Protein AF-A0A2G9TJ07-F1 (afdb_monomer_lite)

InterPro domains:
  IPR012337 Ribonuclease H-like superfamily [SSF53098] (52-118)
  IPR036397 Ribonuclease H superfamily [G3DSA:3.30.420.10] (51-137)
  IPR047021 RNA exonuclease REXO1/REXO3/REXO4-like [PTHR12801] (33-117)

Radius of gyration: 19.01 Å; chains: 1; bounding box: 45×47×49 Å

Secondary structure (DSSP, 8-state):
-----B-TTT--BTTS--S---SS-------GGGGGG--PPPPP-STT-TTTT--EEEEEEEEEETTEEEEEEEEEEETT--EEEEEEPPPSSPEEE--HHHH---HHHHHT----HHHHHHHHHTT---SS-------------

Organism: Teladorsagia circumcincta (NCBI:txid45464)

pLDDT: mean 79.24, std 18.55, range [25.12, 96.31]

Foldseek 3Di:
DPPFDADLVPRHTPVDPDPDDAPDDADQDDDPVVCVPDDDQDAAPDPPRPLVPWDKAKAFAWFTFPRHTDTQWMWIATPVRDTPDIAGAAGPGDTRGSPCVPRVDDPCSNVPHPHHPVNVVVVVSVNDDDPDDRPHPPPPPPDDD

Sequence (145 aa):
MRGESYFSCCGADRNTPGCCVAEAHVSDTLNAEALREFTPTPPSRGEDDPRNEKVYAMDCEMVYGVWGPELARVSVVDMDNKLVLDLIVKPHNRVIDYNTRFSGLTANQVEASTIDLFEVCFASFLFLVIPDQFKVSRHKTVSSN

Structure (mmCIF, N/CA/C/O backbone):
data_AF-A0A2G9TJ07-F1
#
_entry.id   AF-A0A2G9TJ07-F1
#
loop_
_atom_site.group_PDB
_atom_site.id
_atom_site.type_symbol
_atom_site.label_atom_id
_atom_site.label_alt_id
_atom_site.label_comp_id
_atom_site.label_asym_id
_atom_site.label_entity_id
_atom_site.label_seq_id
_atom_site.pdbx_PDB_ins_code
_atom_site.Cartn_x
_atom_site.Cartn_y
_atom_site.Cartn_z
_atom_site.occupancy
_atom_site.B_iso_or_equiv
_atom_site.auth_seq_id
_atom_site.auth_comp_id
_atom_site.auth_asym_id
_atom_site.auth_atom_id
_atom_site.pdbx_PDB_model_num
ATOM 1 N N . MET A 1 1 ? 29.207 -33.706 -10.022 1.00 39.59 1 MET A N 1
ATOM 2 C CA . MET A 1 1 ? 27.782 -33.386 -10.241 1.00 39.59 1 MET A CA 1
ATOM 3 C C . MET A 1 1 ? 27.656 -31.872 -10.218 1.00 39.59 1 MET A C 1
ATOM 5 O O . MET A 1 1 ? 27.969 -31.289 -9.190 1.00 39.59 1 MET A O 1
ATOM 9 N N . ARG A 1 2 ? 27.344 -31.224 -11.348 1.00 50.34 2 ARG A N 1
ATOM 10 C CA . ARG A 1 2 ? 27.020 -29.788 -11.340 1.00 50.34 2 ARG A CA 1
ATOM 11 C C . ARG A 1 2 ? 25.607 -29.684 -10.773 1.00 50.34 2 ARG A C 1
ATOM 13 O O . ARG A 1 2 ? 24.705 -30.287 -11.339 1.00 50.34 2 ARG A O 1
ATOM 20 N N . GLY A 1 3 ? 25.461 -29.046 -9.615 1.00 57.00 3 GLY A N 1
ATOM 21 C CA . GLY A 1 3 ? 24.154 -28.786 -9.025 1.00 57.00 3 GLY A CA 1
ATOM 22 C C . GLY A 1 3 ? 23.422 -27.803 -9.920 1.00 57.00 3 GLY A C 1
ATOM 23 O O . GLY A 1 3 ? 23.834 -26.649 -10.025 1.00 57.00 3 GLY A O 1
ATOM 24 N N . GLU A 1 4 ? 22.399 -28.278 -10.618 1.00 63.22 4 GLU A N 1
ATOM 25 C CA . GLU A 1 4 ? 21.501 -27.391 -11.340 1.00 63.22 4 GLU A CA 1
ATOM 26 C C . GLU A 1 4 ? 20.784 -26.523 -10.313 1.00 63.22 4 GLU A C 1
ATOM 28 O O . GLU A 1 4 ? 20.268 -27.009 -9.306 1.00 63.22 4 GLU A O 1
ATOM 33 N N . SER A 1 5 ? 20.852 -25.215 -10.523 1.00 79.69 5 SER A N 1
ATOM 34 C CA . SER A 1 5 ? 20.319 -24.236 -9.591 1.00 79.69 5 SER A CA 1
ATOM 35 C C . SER A 1 5 ? 19.245 -23.455 -10.329 1.00 79.69 5 SER A C 1
ATOM 37 O O . SER A 1 5 ? 19.523 -22.815 -11.340 1.00 79.69 5 SER A O 1
ATOM 39 N N . TYR A 1 6 ? 18.012 -23.567 -9.850 1.00 87.19 6 TYR A N 1
ATOM 40 C CA . TYR A 1 6 ? 16.813 -23.033 -10.490 1.00 87.19 6 TYR A CA 1
ATOM 41 C C . TYR A 1 6 ? 16.314 -21.786 -9.745 1.00 87.19 6 TYR A C 1
ATOM 43 O O . TYR A 1 6 ? 16.533 -21.643 -8.541 1.00 87.19 6 TYR A O 1
ATOM 51 N N . PHE A 1 7 ? 15.646 -20.869 -10.444 1.00 81.50 7 PHE A N 1
ATOM 52 C CA . PHE A 1 7 ? 14.954 -19.734 -9.834 1.00 81.50 7 PHE A CA 1
ATOM 53 C C . PHE A 1 7 ? 13.656 -20.200 -9.162 1.00 81.50 7 PHE A C 1
ATOM 55 O O . PHE A 1 7 ? 12.793 -20.777 -9.819 1.00 81.50 7 PHE A O 1
ATOM 62 N N . SER A 1 8 ? 13.453 -19.879 -7.882 1.00 81.50 8 SER A N 1
ATOM 63 C CA . SER A 1 8 ? 12.248 -20.278 -7.131 1.00 81.50 8 SER A CA 1
ATOM 64 C C . SER A 1 8 ? 10.945 -19.652 -7.647 1.00 81.50 8 SER A C 1
ATOM 66 O O . SER A 1 8 ? 9.868 -20.185 -7.408 1.00 81.50 8 SER A O 1
ATOM 68 N N . CYS A 1 9 ? 11.020 -18.533 -8.371 1.00 80.38 9 CYS A N 1
ATOM 69 C CA . CYS A 1 9 ? 9.845 -17.811 -8.861 1.00 80.38 9 CYS A CA 1
ATOM 70 C C . CYS A 1 9 ? 9.232 -18.396 -10.144 1.00 80.38 9 CYS A C 1
ATOM 72 O O . CYS A 1 9 ? 8.026 -18.279 -10.348 1.00 80.38 9 CYS A O 1
ATOM 74 N N . CYS A 1 10 ? 10.048 -18.981 -11.020 1.00 82.75 10 CYS A N 1
ATOM 75 C CA . CYS A 1 10 ? 9.623 -19.452 -12.344 1.00 82.75 10 CYS A CA 1
ATOM 76 C C . CYS A 1 10 ? 10.156 -20.835 -12.716 1.00 82.75 10 CYS A C 1
ATOM 78 O O . CYS A 1 10 ? 9.820 -21.340 -13.783 1.00 82.75 10 CYS A O 1
ATOM 80 N N . GLY A 1 11 ? 11.007 -21.433 -11.881 1.00 83.75 11 GLY A N 1
ATOM 81 C CA . GLY A 1 11 ? 11.640 -22.719 -12.156 1.00 83.75 11 GLY A CA 1
ATOM 82 C C . GLY A 1 11 ? 12.635 -22.696 -13.316 1.00 83.75 11 GLY A C 1
ATOM 83 O O . GLY A 1 11 ? 13.101 -23.755 -13.718 1.00 83.75 11 GLY A O 1
ATOM 84 N N . ALA A 1 12 ? 12.969 -21.527 -13.871 1.00 85.75 12 ALA A N 1
ATOM 85 C CA . ALA A 1 12 ? 13.972 -21.423 -14.924 1.00 85.75 12 ALA A CA 1
ATOM 86 C C . ALA A 1 12 ? 15.384 -21.636 -14.359 1.00 85.75 12 ALA A C 1
ATOM 88 O O . ALA A 1 12 ? 15.653 -21.341 -13.194 1.00 85.75 12 ALA A O 1
ATOM 89 N N . ASP A 1 13 ? 16.298 -22.128 -15.190 1.00 89.12 13 ASP A N 1
ATOM 90 C CA . ASP A 1 13 ? 17.706 -22.285 -14.825 1.00 89.12 13 ASP A CA 1
ATOM 91 C C . ASP A 1 13 ? 18.366 -20.922 -14.523 1.00 89.12 13 ASP A C 1
ATOM 93 O O . ASP A 1 13 ? 18.083 -19.922 -15.196 1.00 89.12 13 ASP A O 1
ATOM 97 N N . ARG A 1 14 ? 19.264 -20.870 -13.528 1.00 84.94 14 ARG A N 1
ATOM 98 C CA . ARG A 1 14 ? 19.946 -19.634 -13.088 1.00 84.94 14 ARG A CA 1
ATOM 99 C C . ARG A 1 14 ? 20.897 -19.015 -14.113 1.00 84.94 14 ARG A C 1
ATOM 101 O O . ARG A 1 14 ? 21.331 -17.887 -13.899 1.00 84.94 14 ARG A O 1
ATOM 108 N N . ASN A 1 15 ? 21.210 -19.699 -15.213 1.00 85.69 15 ASN A N 1
ATOM 109 C CA . ASN A 1 15 ? 21.966 -19.114 -16.323 1.00 85.69 15 ASN A CA 1
ATOM 110 C C . ASN A 1 15 ? 21.076 -18.315 -17.292 1.00 85.69 15 ASN A C 1
ATOM 112 O O . ASN A 1 15 ? 21.587 -17.705 -18.231 1.00 85.69 15 ASN A O 1
ATOM 116 N N . THR A 1 16 ? 19.754 -18.316 -17.097 1.00 84.69 16 THR A N 1
ATOM 117 C CA . THR A 1 16 ? 18.834 -17.467 -17.863 1.00 84.69 16 THR A CA 1
ATOM 118 C C . THR A 1 16 ? 18.732 -16.063 -17.246 1.00 84.69 16 THR A C 1
ATOM 120 O O . THR A 1 16 ? 18.965 -15.906 -16.048 1.00 84.69 16 THR A O 1
ATOM 123 N N . PRO A 1 17 ? 18.329 -15.032 -18.013 1.00 81.25 17 PRO A N 1
ATOM 124 C CA . PRO A 1 17 ? 18.103 -13.677 -17.488 1.00 81.25 17 PRO A CA 1
ATOM 125 C C . PRO A 1 17 ? 17.018 -13.550 -16.395 1.00 81.25 17 PRO A C 1
ATOM 127 O O . PRO A 1 17 ? 16.836 -12.462 -15.856 1.00 81.25 17 PRO A O 1
ATOM 130 N N . GLY A 1 18 ? 16.296 -14.629 -16.064 1.00 83.31 18 GLY A N 1
ATOM 131 C CA . GLY A 1 18 ? 15.135 -14.622 -15.172 1.00 83.31 18 GLY A CA 1
ATOM 132 C C . GLY A 1 18 ? 13.812 -14.377 -15.911 1.00 83.31 18 GLY A C 1
ATOM 133 O O . GLY A 1 18 ? 13.786 -13.970 -17.070 1.00 83.31 18 GLY A O 1
ATOM 134 N N . CYS A 1 19 ? 12.681 -14.653 -15.252 1.00 83.12 19 CYS A N 1
ATOM 135 C CA . CYS A 1 19 ? 11.339 -14.492 -15.837 1.00 83.12 19 CYS A CA 1
ATOM 136 C C . CYS A 1 19 ? 10.789 -13.058 -15.787 1.00 83.12 19 CYS A C 1
ATOM 138 O O . CYS A 1 19 ? 9.702 -12.799 -16.301 1.00 83.12 19 CYS A O 1
ATOM 140 N N . CYS A 1 20 ? 11.480 -12.148 -15.101 1.00 81.44 20 CYS A N 1
ATOM 141 C CA . CYS A 1 20 ? 11.087 -10.754 -14.955 1.00 81.44 20 CYS A CA 1
ATOM 142 C C . CYS A 1 20 ? 12.338 -9.888 -15.068 1.00 81.44 20 CYS A C 1
ATOM 144 O O . CYS A 1 20 ? 13.356 -10.190 -14.449 1.00 81.44 20 CYS A O 1
ATOM 146 N N . VAL A 1 21 ? 12.237 -8.811 -15.838 1.00 81.12 21 VAL A N 1
ATOM 147 C CA . VAL A 1 21 ? 13.269 -7.784 -15.970 1.00 81.12 21 VAL A CA 1
ATOM 148 C C . VAL A 1 21 ? 12.646 -6.443 -15.608 1.00 81.12 21 VAL A C 1
ATOM 150 O O . VAL A 1 21 ? 11.479 -6.204 -15.915 1.00 81.12 21 VAL A O 1
ATOM 153 N N . ALA A 1 22 ? 13.411 -5.596 -14.934 1.00 82.81 22 ALA A N 1
ATOM 154 C CA . ALA A 1 22 ? 12.999 -4.258 -14.535 1.00 82.81 22 ALA A CA 1
ATOM 155 C C . ALA A 1 22 ? 14.091 -3.259 -14.925 1.00 82.81 22 ALA A C 1
ATOM 157 O O . ALA A 1 22 ? 15.262 -3.624 -15.039 1.00 82.81 22 ALA A O 1
ATOM 158 N N . GLU A 1 23 ? 13.709 -2.000 -15.128 1.00 85.69 23 GLU A N 1
ATOM 159 C CA . GLU A 1 23 ? 14.648 -0.933 -15.497 1.00 85.69 23 GLU A CA 1
ATOM 160 C C . GLU A 1 23 ? 15.592 -0.555 -14.347 1.00 85.69 23 GLU A C 1
ATOM 162 O O . GLU A 1 23 ? 16.698 -0.069 -14.580 1.00 85.69 23 GLU A O 1
ATOM 167 N N . ALA A 1 24 ? 15.169 -0.797 -13.104 1.00 86.88 24 ALA A N 1
ATOM 168 C CA . ALA A 1 24 ? 15.927 -0.500 -11.901 1.00 86.88 24 ALA A CA 1
ATOM 169 C C . ALA A 1 24 ? 15.927 -1.690 -10.936 1.00 86.88 24 ALA A C 1
ATOM 171 O O . ALA A 1 24 ? 14.972 -2.463 -10.862 1.00 86.88 24 ALA A O 1
ATOM 172 N N . HIS A 1 25 ? 17.007 -1.812 -10.166 1.00 86.31 25 HIS A N 1
ATOM 173 C CA . HIS A 1 25 ? 17.063 -2.729 -9.035 1.00 86.31 25 HIS A CA 1
ATOM 174 C C . HIS A 1 25 ? 16.367 -2.095 -7.827 1.00 86.31 25 HIS A C 1
ATOM 176 O O . HIS A 1 25 ? 16.671 -0.959 -7.461 1.00 86.31 25 HIS A O 1
ATOM 182 N N . VAL A 1 26 ? 15.477 -2.847 -7.187 1.00 89.31 26 VAL A N 1
ATOM 183 C CA . VAL A 1 26 ? 14.803 -2.453 -5.944 1.00 89.31 26 VAL A CA 1
ATOM 184 C C . VAL A 1 26 ? 15.386 -3.226 -4.763 1.00 89.31 26 VAL A C 1
ATOM 186 O O . VAL A 1 26 ? 15.922 -4.320 -4.933 1.00 89.31 26 VAL A O 1
ATOM 189 N N . SER A 1 27 ? 15.305 -2.665 -3.558 1.00 85.88 27 SER A N 1
ATOM 190 C CA . SER A 1 27 ? 15.755 -3.329 -2.330 1.00 85.88 27 SER A CA 1
ATOM 191 C C . SER A 1 27 ? 14.656 -3.306 -1.278 1.00 85.88 27 SER A C 1
ATOM 193 O O . SER A 1 27 ? 13.935 -2.319 -1.162 1.00 85.88 27 SER A O 1
ATOM 195 N N . ASP A 1 28 ? 14.591 -4.358 -0.461 1.00 85.25 28 ASP A N 1
ATOM 196 C CA . ASP A 1 28 ? 13.762 -4.417 0.751 1.00 85.25 28 ASP A CA 1
ATOM 197 C C . ASP A 1 28 ? 14.433 -3.725 1.959 1.00 85.25 28 ASP A C 1
ATOM 199 O O . ASP A 1 28 ? 13.943 -3.808 3.087 1.00 85.25 28 ASP A O 1
ATOM 203 N N . THR A 1 29 ? 15.568 -3.049 1.750 1.00 85.56 29 THR A N 1
ATOM 204 C CA . THR A 1 29 ? 16.219 -2.243 2.788 1.00 85.56 29 THR A CA 1
ATOM 205 C C . THR A 1 29 ? 15.291 -1.113 3.219 1.00 85.56 29 THR A C 1
ATOM 207 O O . THR A 1 29 ? 14.951 -0.245 2.419 1.00 85.56 29 THR A O 1
ATOM 210 N N . LEU A 1 30 ? 14.906 -1.110 4.494 1.00 80.00 30 LEU A N 1
ATOM 211 C CA . LEU A 1 30 ? 14.141 -0.017 5.083 1.00 80.00 30 LEU A CA 1
ATOM 212 C C . LEU A 1 30 ? 15.068 1.145 5.446 1.00 80.00 30 LEU A C 1
ATOM 214 O O . LEU A 1 30 ? 16.172 0.938 5.955 1.00 80.00 30 LEU A O 1
ATOM 218 N N . ASN A 1 31 ? 14.583 2.364 5.227 1.00 76.94 31 ASN A N 1
ATOM 219 C CA . ASN A 1 31 ? 15.234 3.581 5.690 1.00 76.94 31 ASN A CA 1
ATOM 220 C C . ASN A 1 31 ? 15.132 3.662 7.225 1.00 76.94 31 ASN A C 1
ATOM 222 O O . ASN A 1 31 ? 14.056 3.906 7.770 1.00 76.94 31 ASN A O 1
ATOM 226 N N . ALA A 1 32 ? 16.241 3.434 7.932 1.00 78.75 32 ALA A N 1
ATOM 227 C CA . ALA A 1 32 ? 16.260 3.421 9.394 1.00 78.75 32 ALA A CA 1
ATOM 228 C C . ALA A 1 32 ? 15.920 4.796 9.991 1.00 78.75 32 ALA A C 1
ATOM 230 O O . ALA A 1 32 ? 15.333 4.876 11.070 1.00 78.75 32 ALA A O 1
ATOM 231 N N . GLU A 1 33 ? 16.242 5.883 9.289 1.00 81.00 33 GLU A N 1
ATOM 232 C CA . GLU A 1 33 ? 15.887 7.241 9.684 1.00 81.00 33 GLU A CA 1
ATOM 233 C C . GLU A 1 33 ? 14.370 7.460 9.699 1.00 81.00 33 GLU A C 1
ATOM 235 O O . GLU A 1 33 ? 13.894 8.213 10.547 1.00 81.00 33 GLU A O 1
ATOM 240 N N . ALA A 1 34 ? 13.603 6.751 8.863 1.00 72.81 34 ALA A N 1
ATOM 241 C CA . ALA A 1 34 ? 12.140 6.839 8.859 1.00 72.81 34 ALA A CA 1
ATOM 242 C C . ALA A 1 34 ? 11.513 6.351 10.180 1.00 72.81 34 ALA A C 1
ATOM 244 O O . ALA A 1 34 ? 10.439 6.804 10.566 1.00 72.81 34 ALA A O 1
ATOM 245 N N . LEU A 1 35 ? 12.201 5.485 10.936 1.00 71.06 35 LEU A N 1
ATOM 246 C CA . LEU A 1 35 ? 11.736 5.036 12.256 1.00 71.06 35 LEU A CA 1
ATOM 247 C C . LEU A 1 35 ? 11.793 6.143 13.319 1.00 71.06 35 LEU A C 1
ATOM 249 O O . LEU A 1 35 ? 11.181 6.005 14.377 1.00 71.06 35 LEU A O 1
ATOM 253 N N . ARG A 1 36 ? 12.510 7.246 13.062 1.00 75.75 36 ARG A N 1
ATOM 254 C CA . ARG A 1 36 ? 12.565 8.394 13.981 1.00 75.75 36 ARG A CA 1
ATOM 255 C C . ARG A 1 36 ? 11.247 9.163 14.032 1.00 75.75 36 ARG A C 1
ATOM 257 O O . ARG A 1 36 ? 10.991 9.834 15.024 1.00 75.75 36 ARG A O 1
ATOM 264 N N . GLU A 1 37 ? 10.420 9.042 12.998 1.00 74.75 37 GLU A N 1
ATOM 265 C CA . GLU A 1 37 ? 9.111 9.701 12.885 1.00 74.75 37 GLU A CA 1
ATOM 266 C C . GLU A 1 37 ? 7.968 8.821 13.419 1.00 74.75 37 GLU A C 1
ATOM 268 O O . GLU A 1 37 ? 6.788 9.061 13.154 1.00 74.75 37 GLU A O 1
ATOM 273 N N . PHE A 1 38 ? 8.303 7.792 14.204 1.00 79.00 38 PHE A N 1
ATOM 274 C CA . PHE A 1 38 ? 7.313 6.930 14.832 1.00 79.00 38 PHE A CA 1
ATOM 275 C C . PHE A 1 38 ? 6.377 7.736 15.737 1.00 79.00 38 PHE A C 1
ATOM 277 O O . PHE A 1 38 ? 6.800 8.362 16.710 1.00 79.00 38 PHE A O 1
ATOM 284 N N . THR A 1 39 ? 5.082 7.663 15.441 1.00 78.31 39 THR A N 1
ATOM 285 C CA . THR A 1 39 ? 4.042 8.273 16.265 1.00 78.31 39 THR A CA 1
ATOM 286 C C . THR A 1 39 ? 3.301 7.169 17.023 1.00 78.31 39 THR A C 1
ATOM 288 O O . THR A 1 39 ? 2.683 6.311 16.389 1.00 78.31 39 THR A O 1
ATOM 291 N N . PRO A 1 40 ? 3.363 7.143 18.368 1.00 78.12 40 PRO A N 1
ATOM 292 C CA . PRO A 1 40 ? 2.676 6.127 19.150 1.00 78.12 40 PRO A CA 1
ATOM 293 C C . PRO A 1 40 ? 1.162 6.330 19.095 1.00 78.12 40 PRO A C 1
ATOM 295 O O . PRO A 1 40 ? 0.667 7.457 19.042 1.00 78.12 40 PRO A O 1
ATOM 298 N N . THR A 1 41 ? 0.415 5.231 19.188 1.00 78.75 41 THR A N 1
ATOM 299 C CA . THR A 1 41 ? -1.037 5.297 19.359 1.00 78.75 41 THR A CA 1
ATOM 300 C C . THR A 1 41 ? -1.381 6.024 20.663 1.00 78.75 41 THR A C 1
ATOM 302 O O . THR A 1 41 ? -0.763 5.729 21.693 1.00 78.75 41 THR A O 1
ATOM 305 N N . PRO A 1 42 ? -2.376 6.929 20.674 1.00 79.25 42 PRO A N 1
ATOM 306 C CA . PRO A 1 42 ? -2.823 7.562 21.907 1.00 79.25 42 PRO A CA 1
ATOM 307 C C . PRO A 1 42 ? -3.266 6.512 22.935 1.00 79.25 42 PRO A C 1
ATOM 309 O O . PRO A 1 42 ? -3.913 5.533 22.547 1.00 79.25 42 PRO A O 1
ATOM 312 N N . PRO A 1 43 ? -2.990 6.712 24.236 1.00 82.31 43 PRO A N 1
ATOM 313 C CA . PRO A 1 43 ? -3.473 5.804 25.266 1.00 82.31 43 PRO A CA 1
ATOM 314 C C . PRO A 1 43 ? -5.007 5.771 25.300 1.00 82.31 43 PRO A C 1
ATOM 316 O O . PRO A 1 43 ? -5.698 6.646 24.757 1.00 82.31 43 PRO A O 1
ATOM 319 N N . SER A 1 44 ? -5.541 4.749 25.966 1.00 83.62 44 SER A N 1
ATOM 320 C CA . SER A 1 44 ? -6.961 4.695 26.305 1.00 83.62 44 SER A CA 1
ATOM 321 C C . SER A 1 44 ? -7.353 5.899 27.174 1.00 83.62 44 SER A C 1
ATOM 323 O O . SER A 1 44 ? -6.570 6.361 28.006 1.00 83.62 44 SER A O 1
ATOM 325 N N . ARG A 1 45 ? -8.565 6.422 26.971 1.00 85.31 45 ARG A N 1
ATOM 326 C CA . ARG A 1 45 ? -9.141 7.547 27.728 1.00 85.31 45 ARG A CA 1
ATOM 327 C C . ARG A 1 45 ? -9.741 7.127 29.078 1.00 85.31 45 ARG A C 1
ATOM 329 O O . ARG A 1 45 ? -10.284 7.980 29.772 1.00 85.31 45 ARG A O 1
ATOM 336 N N . GLY A 1 46 ? -9.648 5.849 29.444 1.00 87.69 46 GLY A N 1
ATOM 337 C CA . GLY A 1 46 ? -10.250 5.266 30.646 1.00 87.69 46 GLY A CA 1
ATOM 338 C C . GLY A 1 46 ? -11.011 3.983 30.317 1.00 87.69 46 GLY A C 1
ATOM 339 O O . GLY A 1 46 ? -10.993 3.537 29.172 1.00 87.69 46 GLY A O 1
ATOM 340 N N . GLU A 1 47 ? -11.686 3.389 31.303 1.00 86.31 47 GLU A N 1
ATOM 341 C CA . GLU A 1 47 ? -12.482 2.162 31.104 1.00 86.31 47 GLU A CA 1
ATOM 342 C C . GLU A 1 47 ? -13.587 2.359 30.055 1.00 86.31 47 GLU A C 1
ATOM 344 O O . GLU A 1 47 ? -13.758 1.509 29.185 1.00 86.31 47 GLU A O 1
ATOM 349 N N . ASP A 1 48 ? -14.224 3.534 30.053 1.00 86.75 48 ASP A N 1
ATOM 350 C CA . ASP A 1 48 ? -15.307 3.905 29.132 1.00 86.75 48 ASP A CA 1
ATOM 351 C C . ASP A 1 48 ? -14.830 4.303 27.720 1.00 86.75 48 ASP A C 1
ATOM 353 O O . ASP A 1 48 ? -15.606 4.838 26.923 1.00 86.75 48 ASP A O 1
ATOM 357 N N . ASP A 1 49 ? -13.547 4.116 27.387 1.00 84.31 49 ASP A N 1
ATOM 358 C CA . ASP A 1 49 ? -13.072 4.394 26.034 1.00 84.31 49 ASP A CA 1
ATOM 359 C C . ASP A 1 49 ? -13.685 3.379 25.052 1.00 84.31 49 ASP A C 1
ATOM 361 O O . ASP A 1 49 ? -13.357 2.191 25.116 1.00 84.31 49 ASP A O 1
ATOM 365 N N . PRO A 1 50 ? -14.510 3.815 24.081 1.00 79.62 50 PRO A N 1
ATOM 366 C CA . PRO A 1 50 ? -15.171 2.912 23.139 1.00 79.62 50 PRO A CA 1
ATOM 367 C C . PRO A 1 50 ? -14.191 2.158 22.230 1.00 79.62 50 PRO A C 1
ATOM 369 O O . PRO A 1 50 ? -14.615 1.314 21.442 1.00 79.62 50 PRO A O 1
ATOM 372 N N . ARG A 1 51 ? -12.895 2.490 22.269 1.00 79.69 51 ARG A N 1
ATOM 373 C CA . ARG A 1 51 ? -11.831 1.780 21.553 1.00 79.69 51 ARG A CA 1
ATOM 374 C C . ARG A 1 51 ? -11.353 0.530 22.301 1.00 79.69 51 ARG A C 1
ATOM 376 O O . ARG A 1 51 ? -10.828 -0.359 21.645 1.00 79.69 51 ARG A O 1
ATOM 383 N N . ASN A 1 52 ? -11.565 0.426 23.618 1.00 82.00 52 ASN A N 1
ATOM 384 C CA . ASN A 1 52 ? -11.079 -0.697 24.439 1.00 82.00 52 ASN A CA 1
ATOM 385 C C . ASN A 1 52 ? -11.663 -2.056 24.018 1.00 82.00 52 ASN A C 1
ATOM 387 O O . ASN A 1 52 ? -11.017 -3.085 24.189 1.00 82.00 52 ASN A O 1
ATOM 391 N N . GLU A 1 53 ? -12.875 -2.060 23.465 1.00 81.44 53 GLU A N 1
ATOM 392 C CA . GLU A 1 53 ? -13.599 -3.275 23.070 1.00 81.44 53 GLU A CA 1
ATOM 393 C C . GLU A 1 53 ? -13.530 -3.545 21.559 1.00 81.44 53 GLU A C 1
ATOM 395 O O . GLU A 1 53 ? -14.212 -4.434 21.049 1.00 81.44 53 GLU A O 1
ATOM 400 N N . LYS A 1 54 ? -12.731 -2.770 20.813 1.00 81.62 54 LYS A N 1
ATOM 401 C CA . LYS A 1 54 ? -12.649 -2.873 19.354 1.00 81.62 54 LYS A CA 1
ATOM 402 C C . LYS A 1 54 ? -11.335 -3.493 18.914 1.00 81.62 54 LYS A C 1
ATOM 404 O O . LYS A 1 54 ? -10.263 -3.134 19.387 1.00 81.62 54 LYS A O 1
ATOM 409 N N . VAL A 1 55 ? -11.434 -4.392 17.943 1.00 82.69 55 VAL A N 1
ATOM 410 C CA . VAL A 1 55 ? -10.293 -5.037 17.294 1.00 82.69 55 VAL A CA 1
ATOM 411 C C . VAL A 1 55 ? -10.401 -4.797 15.796 1.00 82.69 55 VAL A C 1
ATOM 413 O O . VAL A 1 55 ? -11.492 -4.854 15.229 1.00 82.69 55 VAL A O 1
ATOM 416 N N . TYR A 1 56 ? -9.261 -4.520 15.172 1.00 84.94 56 TYR A N 1
ATOM 417 C CA . TYR A 1 56 ? -9.165 -4.260 13.744 1.00 84.94 56 TYR A CA 1
ATOM 418 C C . TYR A 1 56 ? -8.032 -5.076 13.138 1.00 84.94 56 TYR A C 1
ATOM 420 O O . TYR A 1 56 ? -7.001 -5.294 13.780 1.00 84.94 56 TYR A O 1
ATOM 428 N N . ALA A 1 57 ? -8.210 -5.487 11.887 1.00 85.31 57 ALA A N 1
ATOM 429 C CA . ALA A 1 57 ? -7.126 -5.990 11.058 1.00 85.31 57 ALA A CA 1
ATOM 430 C C . ALA A 1 57 ? -6.715 -4.898 10.070 1.00 85.31 57 ALA A C 1
ATOM 432 O O . ALA A 1 57 ? -7.570 -4.228 9.493 1.00 85.31 57 ALA A O 1
ATOM 433 N N . MET A 1 58 ? -5.408 -4.719 9.893 1.00 86.44 58 MET A N 1
ATOM 434 C CA . MET A 1 58 ? -4.828 -3.739 8.984 1.00 86.44 58 MET A CA 1
ATOM 435 C C . MET A 1 58 ? -3.922 -4.452 7.993 1.00 86.44 58 MET A C 1
ATOM 437 O O . MET A 1 58 ? -3.098 -5.278 8.389 1.00 86.44 58 MET A O 1
ATOM 441 N N . ASP A 1 59 ? -4.063 -4.088 6.729 1.00 88.44 59 ASP A N 1
ATOM 442 C CA . ASP A 1 59 ? -3.192 -4.535 5.658 1.00 88.44 59 ASP A CA 1
ATOM 443 C C . ASP A 1 59 ? -2.638 -3.339 4.889 1.00 88.44 59 ASP A C 1
ATOM 445 O O . ASP A 1 59 ? -3.285 -2.291 4.764 1.00 88.44 59 ASP A O 1
ATOM 449 N N . CYS A 1 60 ? -1.415 -3.491 4.401 1.00 90.75 60 CYS A N 1
ATOM 450 C CA . CYS A 1 60 ? -0.699 -2.443 3.698 1.00 90.75 60 CYS A CA 1
ATOM 451 C C . CYS A 1 60 ? -0.243 -2.951 2.343 1.00 90.75 60 CYS A C 1
ATOM 453 O O . CYS A 1 60 ? 0.228 -4.076 2.236 1.00 90.75 60 CYS A O 1
ATOM 455 N N . GLU A 1 61 ? -0.240 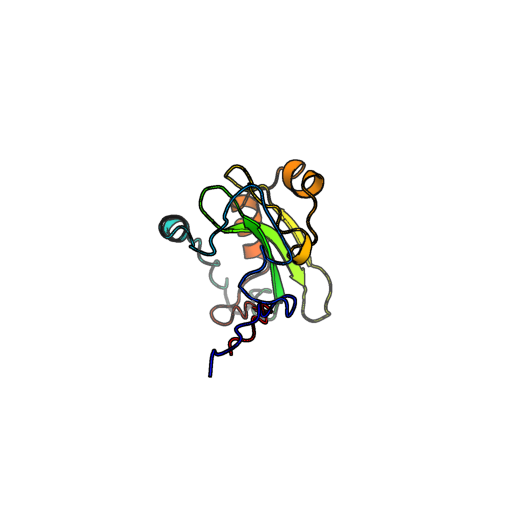-2.058 1.358 1.00 92.50 61 GLU A N 1
ATOM 456 C CA . GLU A 1 61 ? 0.451 -2.273 0.091 1.00 92.50 61 GLU A CA 1
ATOM 457 C C . GLU A 1 61 ? 1.584 -1.268 -0.060 1.00 92.50 61 GLU A C 1
ATOM 459 O O . GLU A 1 61 ? 1.445 -0.088 0.279 1.00 92.50 61 GLU A O 1
ATOM 464 N N . MET A 1 62 ? 2.719 -1.749 -0.560 1.00 91.75 62 MET A N 1
ATOM 465 C CA . MET A 1 62 ? 3.943 -0.968 -0.700 1.00 91.75 62 MET A CA 1
ATOM 466 C C . MET A 1 62 ? 4.373 -0.879 -2.158 1.00 91.75 62 MET A C 1
ATOM 468 O O . MET A 1 62 ? 4.223 -1.829 -2.932 1.00 91.75 62 MET A O 1
ATOM 472 N N . VAL A 1 63 ? 4.985 0.251 -2.486 1.00 94.06 63 VAL A N 1
ATOM 473 C CA . VAL A 1 63 ? 5.727 0.490 -3.728 1.00 94.06 63 VAL A CA 1
ATOM 474 C C . VAL A 1 63 ? 7.205 0.668 -3.400 1.00 94.06 63 VAL A C 1
ATOM 476 O O . VAL A 1 63 ? 7.560 0.912 -2.249 1.00 94.06 63 VAL A O 1
ATOM 479 N N . TYR A 1 64 ? 8.081 0.563 -4.391 1.00 93.69 64 TYR A N 1
ATOM 480 C CA . TYR A 1 64 ? 9.497 0.858 -4.215 1.00 93.69 64 TYR A CA 1
ATOM 481 C C . TYR A 1 64 ? 9.798 2.259 -4.732 1.00 93.69 64 TYR A C 1
ATOM 483 O O . TYR A 1 64 ? 9.602 2.559 -5.912 1.00 93.69 64 TYR A O 1
ATOM 491 N N . GLY A 1 65 ? 10.284 3.113 -3.838 1.00 91.69 65 GLY A N 1
ATOM 492 C CA . GLY A 1 65 ? 10.880 4.400 -4.155 1.00 91.69 65 GLY A CA 1
ATOM 493 C C . GLY A 1 65 ? 12.401 4.310 -4.261 1.00 91.69 65 GLY A C 1
ATOM 494 O O . GLY A 1 65 ? 13.017 3.257 -4.084 1.00 91.69 65 GLY A O 1
ATOM 495 N N . VAL A 1 66 ? 13.032 5.453 -4.519 1.00 91.06 66 VAL A N 1
ATOM 496 C CA . VAL A 1 66 ? 14.501 5.566 -4.614 1.00 91.06 66 VAL A CA 1
ATOM 497 C C . VAL A 1 66 ? 15.247 5.174 -3.326 1.00 91.06 66 VAL A C 1
ATOM 499 O O . VAL A 1 66 ? 16.431 4.859 -3.396 1.00 91.06 66 VAL A O 1
ATOM 502 N N . TRP A 1 67 ? 14.569 5.166 -2.172 1.00 87.62 67 TRP A N 1
ATOM 503 C CA . TRP A 1 67 ? 15.147 4.830 -0.862 1.00 87.62 67 TRP A CA 1
ATOM 504 C C . TRP A 1 67 ? 14.641 3.502 -0.278 1.00 87.62 67 TRP A C 1
ATOM 506 O O . TRP A 1 67 ? 14.883 3.229 0.896 1.00 87.62 67 TRP A O 1
ATOM 516 N N . GLY A 1 68 ? 13.961 2.673 -1.078 1.00 90.00 68 GLY A N 1
ATOM 517 C CA . GLY A 1 68 ? 13.404 1.391 -0.637 1.00 90.00 68 GLY A CA 1
ATOM 518 C C . GLY A 1 68 ? 11.870 1.371 -0.618 1.00 90.00 68 GLY A C 1
ATOM 519 O O . GLY A 1 68 ? 11.243 2.149 -1.340 1.00 90.00 68 GLY A O 1
ATOM 520 N N . PRO A 1 69 ? 11.252 0.459 0.154 1.00 90.94 69 PRO A N 1
ATOM 521 C CA . PRO A 1 69 ? 9.800 0.313 0.218 1.00 90.94 69 PRO A CA 1
ATOM 522 C C . PRO A 1 69 ? 9.120 1.524 0.876 1.00 90.94 69 PRO A C 1
ATOM 524 O O . PRO A 1 69 ? 9.536 1.968 1.944 1.00 90.94 69 PRO A O 1
ATOM 527 N N . GLU A 1 70 ? 8.029 2.003 0.282 1.00 91.00 70 GLU A N 1
ATOM 528 C CA . GLU A 1 70 ? 7.176 3.082 0.791 1.00 91.00 70 GLU A CA 1
ATOM 529 C C . GLU A 1 70 ? 5.704 2.640 0.796 1.00 91.00 70 GLU A C 1
ATOM 531 O O . GLU A 1 70 ? 5.262 1.906 -0.091 1.00 91.00 70 GLU A O 1
ATOM 536 N N . LEU A 1 71 ? 4.936 3.074 1.802 1.00 91.88 71 LEU A N 1
ATOM 537 C CA . LEU A 1 71 ? 3.501 2.787 1.899 1.00 91.88 71 LEU A CA 1
ATOM 538 C C . LEU A 1 71 ? 2.748 3.460 0.744 1.00 91.88 71 LEU A C 1
ATOM 540 O O . LEU A 1 71 ? 2.930 4.650 0.502 1.00 91.88 71 LEU A O 1
ATOM 544 N N . ALA A 1 72 ? 1.870 2.714 0.079 1.00 94.81 72 ALA A N 1
ATOM 545 C CA . ALA A 1 72 ? 1.047 3.223 -1.017 1.00 94.81 72 ALA A CA 1
ATOM 546 C C . ALA A 1 72 ? -0.444 2.899 -0.872 1.00 94.81 72 ALA A C 1
ATOM 548 O O . ALA A 1 72 ? -1.270 3.530 -1.526 1.00 94.81 72 ALA A O 1
ATOM 549 N N . ARG A 1 73 ? -0.826 1.963 0.000 1.00 94.75 73 ARG A N 1
ATOM 550 C CA . ARG A 1 73 ? -2.221 1.770 0.412 1.00 94.75 73 ARG A CA 1
ATOM 551 C C . ARG A 1 73 ? -2.286 1.246 1.833 1.00 94.75 73 ARG A C 1
ATOM 553 O O . ARG A 1 73 ? -1.463 0.422 2.219 1.00 94.75 73 ARG A O 1
ATOM 560 N N . VAL A 1 74 ? -3.292 1.677 2.578 1.00 92.56 74 VAL A N 1
ATOM 561 C CA . VAL A 1 74 ? -3.695 1.050 3.834 1.00 92.56 74 VAL A CA 1
ATOM 562 C C . VAL A 1 74 ? -5.164 0.673 3.749 1.00 92.56 74 VAL A C 1
ATOM 564 O O . VAL A 1 74 ? -5.987 1.460 3.283 1.00 92.56 74 VAL A O 1
ATOM 567 N N . SER A 1 75 ? -5.490 -0.523 4.218 1.00 91.25 75 SER A N 1
ATOM 568 C CA . SER A 1 75 ? -6.867 -0.951 4.417 1.00 91.25 75 SER A CA 1
ATOM 569 C C . SER A 1 75 ? -7.043 -1.471 5.837 1.00 91.25 75 SER A C 1
ATOM 571 O O . SER A 1 75 ? -6.146 -2.102 6.395 1.00 91.25 75 SER A O 1
ATOM 573 N N . VAL A 1 76 ? -8.182 -1.156 6.445 1.00 90.00 76 VAL A N 1
ATOM 574 C CA . VAL A 1 76 ? -8.523 -1.575 7.804 1.00 90.00 76 VAL A CA 1
ATOM 575 C C . VAL A 1 76 ? -9.936 -2.128 7.801 1.00 90.00 76 VAL A C 1
ATOM 577 O O . VAL A 1 76 ? -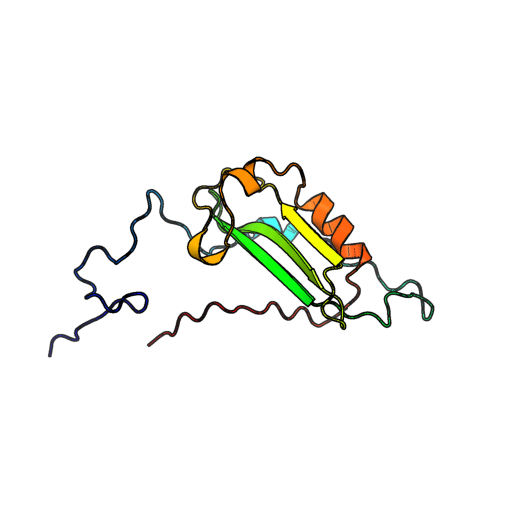10.854 -1.501 7.264 1.00 90.00 76 VAL A O 1
ATOM 580 N N . VAL A 1 77 ? -10.113 -3.285 8.429 1.00 88.75 77 VAL A N 1
ATOM 581 C CA . VAL A 1 77 ? -11.412 -3.934 8.620 1.00 88.75 77 VAL A CA 1
ATOM 582 C C . VAL A 1 77 ? -11.695 -4.155 10.102 1.00 88.75 77 VAL A C 1
ATOM 584 O O . VAL A 1 77 ? -10.768 -4.328 10.897 1.00 88.75 77 VAL A O 1
ATOM 587 N N . ASP A 1 78 ? -12.971 -4.130 10.477 1.00 89.00 78 ASP A N 1
ATOM 588 C CA . ASP A 1 78 ? -13.425 -4.506 11.820 1.00 89.00 78 ASP A CA 1
ATOM 589 C C . ASP A 1 78 ? -13.624 -6.029 11.966 1.00 89.00 78 ASP A C 1
ATOM 591 O O . ASP A 1 78 ? -13.367 -6.810 11.046 1.00 89.00 78 ASP A O 1
ATOM 595 N N . MET A 1 79 ? -14.080 -6.462 13.145 1.00 87.81 79 MET A N 1
ATOM 596 C CA . MET A 1 79 ? -14.327 -7.876 13.463 1.00 87.81 79 MET A CA 1
ATOM 597 C C . MET A 1 79 ? -15.442 -8.524 12.633 1.00 87.81 79 MET A C 1
ATOM 599 O O . MET A 1 79 ? -15.468 -9.749 12.510 1.00 87.81 79 MET A O 1
ATOM 603 N N . ASP A 1 80 ? -16.323 -7.725 12.031 1.00 91.44 80 ASP A N 1
ATOM 604 C CA . ASP A 1 80 ? -17.371 -8.197 11.126 1.00 91.44 80 ASP A CA 1
ATOM 605 C C . ASP A 1 80 ? -16.881 -8.237 9.664 1.00 91.44 80 ASP A C 1
ATOM 607 O O . ASP A 1 80 ? -17.663 -8.459 8.737 1.00 91.44 80 ASP A O 1
ATOM 611 N N . ASN A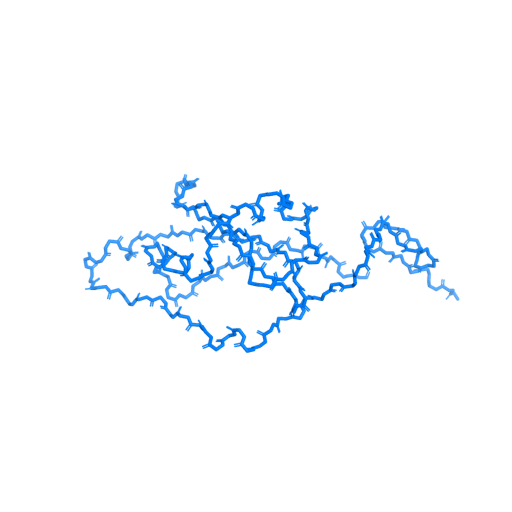 1 81 ? -15.570 -8.056 9.445 1.00 89.75 81 ASN A N 1
ATOM 612 C CA . ASN A 1 81 ? -14.913 -7.928 8.143 1.00 89.75 81 ASN A CA 1
ATOM 613 C C . ASN A 1 81 ? -15.419 -6.738 7.316 1.00 89.75 81 ASN A C 1
ATOM 615 O O . ASN A 1 81 ? -15.308 -6.735 6.085 1.00 89.75 81 ASN A O 1
ATOM 619 N N . LYS A 1 82 ? -15.980 -5.712 7.960 1.00 93.06 82 LYS A N 1
ATOM 620 C CA . LYS A 1 82 ? -16.404 -4.502 7.267 1.00 93.06 82 LYS A CA 1
ATOM 621 C C . LYS A 1 82 ? -15.214 -3.569 7.095 1.00 93.06 82 LYS A C 1
ATOM 623 O O . LYS A 1 82 ? -14.493 -3.276 8.043 1.00 93.06 82 LYS A O 1
ATOM 628 N N . LEU A 1 83 ? -15.050 -3.056 5.879 1.00 91.81 83 LEU A N 1
ATOM 629 C CA . LEU A 1 83 ? -14.047 -2.047 5.554 1.00 91.81 83 LEU A CA 1
ATOM 630 C C . LEU A 1 83 ? -14.358 -0.733 6.282 1.00 91.81 83 LEU A C 1
ATOM 632 O O . LEU A 1 83 ? -15.407 -0.125 6.054 1.00 91.81 83 LEU A O 1
ATOM 636 N N . VAL A 1 84 ? -13.446 -0.311 7.158 1.00 90.00 84 VAL A N 1
ATOM 637 C CA . VAL A 1 84 ? -13.557 0.930 7.943 1.00 90.00 84 VAL A CA 1
ATOM 638 C C . VAL A 1 84 ? -12.592 2.015 7.472 1.00 90.00 84 VAL A C 1
ATOM 640 O O . VAL A 1 84 ? -12.875 3.196 7.660 1.00 90.00 84 VAL A O 1
ATOM 643 N N . LEU A 1 85 ? -11.490 1.630 6.824 1.00 90.38 85 LEU A N 1
ATOM 644 C CA . LEU A 1 85 ? -10.534 2.542 6.200 1.00 90.38 85 LEU A CA 1
ATOM 645 C C . LEU A 1 85 ? -9.989 1.907 4.921 1.00 90.38 85 LEU A C 1
ATOM 647 O O . LEU A 1 85 ? -9.640 0.730 4.927 1.00 90.38 85 LEU A O 1
ATOM 651 N N . ASP A 1 86 ? -9.892 2.683 3.847 1.00 93.12 86 ASP A N 1
ATOM 652 C CA . ASP A 1 86 ? -9.213 2.284 2.613 1.00 93.12 86 ASP A CA 1
ATOM 653 C C . ASP A 1 86 ? -8.658 3.526 1.927 1.00 93.12 86 ASP A C 1
ATOM 655 O O . ASP A 1 86 ? -9.407 4.303 1.335 1.00 93.12 86 ASP A O 1
ATOM 659 N N . LEU A 1 87 ? -7.356 3.753 2.078 1.00 94.06 87 LEU A N 1
ATOM 660 C CA . LEU A 1 87 ? -6.688 4.952 1.584 1.00 94.06 87 LEU A CA 1
ATOM 661 C C . LEU A 1 87 ? -5.507 4.564 0.708 1.00 94.06 87 LEU A C 1
ATOM 663 O O . LEU A 1 87 ? -4.682 3.739 1.098 1.00 94.06 87 LEU A O 1
ATOM 667 N N . ILE A 1 88 ? -5.401 5.213 -0.449 1.00 95.88 88 ILE A N 1
ATOM 668 C CA . ILE A 1 88 ? -4.197 5.187 -1.280 1.00 95.88 88 ILE A CA 1
ATOM 669 C C . ILE A 1 88 ? -3.316 6.339 -0.824 1.00 95.88 88 ILE A C 1
ATOM 671 O O . ILE A 1 88 ? -3.780 7.473 -0.725 1.00 95.88 88 ILE A O 1
ATOM 675 N N . VAL A 1 89 ? -2.057 6.049 -0.541 1.00 94.75 89 VAL A N 1
ATOM 676 C CA . VAL A 1 89 ? -1.094 6.988 0.032 1.00 94.75 89 VAL A CA 1
ATOM 677 C C . VAL A 1 89 ? -0.154 7.450 -1.064 1.00 94.75 89 VAL A C 1
ATOM 679 O O . VAL A 1 89 ? 0.313 6.638 -1.862 1.00 94.75 89 VAL A O 1
ATOM 682 N N . LYS A 1 90 ? 0.126 8.748 -1.100 1.00 95.44 90 LYS A N 1
ATOM 683 C CA . LYS A 1 90 ? 1.141 9.334 -1.961 1.00 95.44 90 LYS A CA 1
ATOM 684 C C . LYS A 1 90 ? 2.527 9.080 -1.351 1.00 95.44 90 LYS A C 1
ATOM 686 O O . LYS A 1 90 ? 2.807 9.609 -0.273 1.00 95.44 90 LYS A O 1
ATOM 691 N N . PRO A 1 91 ? 3.410 8.323 -2.025 1.00 92.88 91 PRO A N 1
ATOM 692 C CA . PRO A 1 91 ? 4.784 8.132 -1.578 1.00 92.88 91 PRO A CA 1
ATOM 693 C C . PRO A 1 91 ? 5.524 9.468 -1.536 1.00 92.88 91 PRO A C 1
ATOM 695 O O . PRO A 1 91 ? 5.280 10.356 -2.360 1.00 92.88 91 PRO A O 1
ATOM 698 N N . HIS A 1 92 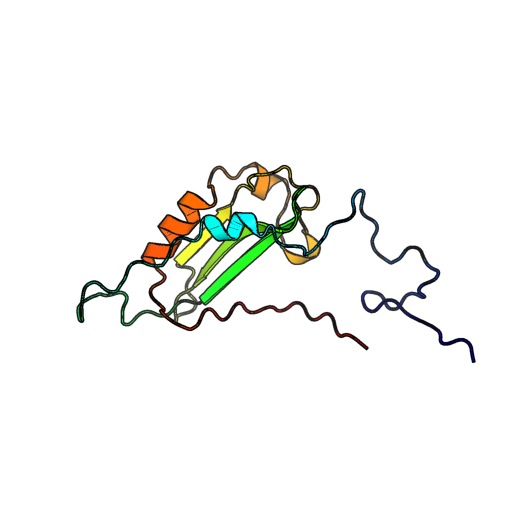? 6.433 9.615 -0.576 1.00 89.94 92 HIS A N 1
ATOM 699 C CA . HIS A 1 92 ? 7.181 10.856 -0.411 1.00 89.94 92 HIS A CA 1
ATOM 700 C C . HIS A 1 92 ? 8.213 11.015 -1.529 1.00 89.94 92 HIS A C 1
ATOM 702 O O . HIS A 1 92 ? 8.409 12.111 -2.058 1.00 89.94 92 HIS A O 1
ATOM 708 N N . ASN A 1 93 ? 8.872 9.916 -1.905 1.00 90.25 93 ASN A N 1
ATOM 709 C CA . ASN A 1 93 ? 9.876 9.942 -2.956 1.00 90.25 93 ASN A CA 1
ATOM 710 C C . ASN A 1 93 ? 9.319 9.436 -4.286 1.00 90.25 93 ASN A C 1
ATOM 712 O O . ASN A 1 93 ? 8.266 8.807 -4.373 1.00 90.25 93 ASN A O 1
ATOM 716 N N . ARG A 1 94 ? 10.072 9.700 -5.358 1.00 92.69 94 ARG A N 1
ATOM 717 C CA . ARG A 1 94 ? 9.740 9.184 -6.686 1.00 92.69 94 ARG A CA 1
ATOM 718 C C . ARG A 1 94 ? 9.694 7.655 -6.652 1.00 92.69 94 ARG A C 1
ATOM 720 O O . ARG A 1 94 ? 10.703 7.018 -6.336 1.00 92.69 94 ARG A O 1
ATOM 727 N N . VAL A 1 95 ? 8.554 7.104 -7.054 1.00 94.75 95 VAL A N 1
ATOM 728 C CA . VAL A 1 95 ? 8.362 5.665 -7.238 1.00 94.75 95 VAL A CA 1
ATOM 729 C C . VAL A 1 95 ? 9.190 5.189 -8.430 1.00 94.75 95 VAL A C 1
ATOM 731 O O . VAL A 1 95 ? 9.192 5.820 -9.487 1.00 94.75 95 VAL A O 1
ATOM 734 N N . ILE A 1 96 ? 9.922 4.095 -8.240 1.00 94.62 96 ILE A N 1
ATOM 735 C CA . ILE A 1 96 ? 10.704 3.415 -9.282 1.00 94.62 96 ILE A CA 1
ATOM 736 C C . ILE A 1 96 ? 10.067 2.087 -9.700 1.00 94.62 96 ILE A C 1
ATOM 738 O O . ILE A 1 96 ? 10.259 1.661 -10.833 1.00 94.62 96 ILE A O 1
ATOM 742 N N . ASP A 1 97 ? 9.291 1.458 -8.815 1.00 93.31 97 ASP A N 1
ATOM 743 C CA . ASP A 1 97 ? 8.504 0.265 -9.123 1.00 93.31 97 ASP A CA 1
ATOM 744 C C . ASP A 1 97 ? 7.211 0.268 -8.294 1.00 93.31 97 ASP A C 1
ATOM 746 O O . ASP A 1 97 ? 7.240 0.272 -7.062 1.00 93.31 97 ASP A O 1
ATOM 750 N N . TYR A 1 98 ? 6.063 0.253 -8.971 1.00 92.75 98 TYR A N 1
ATOM 751 C CA . TYR A 1 98 ? 4.743 0.191 -8.332 1.00 92.75 98 TYR A CA 1
ATOM 752 C C . TYR A 1 98 ? 4.424 -1.185 -7.743 1.00 92.75 98 TYR A C 1
ATOM 754 O O . TYR A 1 98 ? 3.421 -1.350 -7.045 1.00 92.75 98 TYR A O 1
ATOM 762 N N . ASN A 1 99 ? 5.264 -2.181 -8.026 1.00 90.56 99 ASN A N 1
ATOM 763 C CA . ASN A 1 99 ? 5.143 -3.539 -7.535 1.00 90.56 99 ASN A CA 1
ATOM 764 C C . ASN A 1 99 ? 3.767 -4.152 -7.859 1.00 90.56 99 ASN A C 1
ATOM 766 O O . ASN A 1 99 ? 3.270 -4.990 -7.111 1.00 90.56 99 ASN A O 1
ATOM 770 N N . THR A 1 100 ? 3.139 -3.735 -8.971 1.00 90.19 100 THR A N 1
ATOM 771 C CA . THR A 1 100 ? 1.720 -3.981 -9.303 1.00 90.19 100 THR A CA 1
ATOM 772 C C . THR A 1 100 ? 1.337 -5.456 -9.264 1.00 90.19 100 THR A C 1
ATOM 774 O O . THR A 1 100 ? 0.213 -5.794 -8.906 1.00 90.19 100 THR A O 1
ATOM 777 N N . ARG A 1 101 ? 2.278 -6.354 -9.584 1.00 85.06 101 ARG A N 1
ATOM 778 C CA . ARG A 1 101 ? 2.081 -7.807 -9.479 1.00 85.06 101 ARG A CA 1
ATOM 779 C C . ARG A 1 101 ? 1.655 -8.243 -8.074 1.00 85.06 101 ARG A C 1
ATOM 781 O O . ARG A 1 101 ? 0.905 -9.205 -7.952 1.00 85.06 101 ARG A O 1
ATOM 788 N N . PHE A 1 102 ? 2.185 -7.587 -7.049 1.00 85.31 102 PHE A N 1
ATOM 789 C CA . PHE A 1 102 ? 1.949 -7.924 -5.651 1.00 85.31 102 PHE A CA 1
ATOM 790 C C . PHE A 1 102 ? 1.025 -6.911 -4.980 1.00 85.31 102 PHE A C 1
ATOM 792 O O . PHE A 1 102 ? 0.124 -7.330 -4.272 1.00 85.31 102 PHE A O 1
ATOM 799 N N . SER A 1 103 ? 1.205 -5.615 -5.254 1.00 87.00 103 SER A N 1
ATOM 800 C CA . SER A 1 103 ? 0.418 -4.543 -4.638 1.00 87.00 103 SER A CA 1
ATOM 801 C C . SER A 1 103 ? -0.983 -4.380 -5.227 1.00 87.00 103 SER A C 1
ATOM 803 O O . SER A 1 103 ? -1.852 -3.757 -4.622 1.00 87.00 103 SER A O 1
ATOM 805 N N . GLY A 1 104 ? -1.194 -4.838 -6.467 1.00 91.88 104 GLY A N 1
ATOM 806 C CA . GLY A 1 104 ? -2.407 -4.550 -7.234 1.00 91.88 104 GLY A CA 1
ATOM 807 C C . GLY A 1 104 ? -2.603 -3.065 -7.574 1.00 91.88 104 GLY A C 1
ATOM 808 O O . GLY A 1 104 ? -3.632 -2.709 -8.147 1.00 91.88 104 GLY A O 1
ATOM 809 N N . LEU A 1 105 ? -1.639 -2.197 -7.246 1.00 93.81 105 LEU A N 1
ATOM 810 C CA . LEU A 1 105 ? -1.719 -0.757 -7.469 1.00 93.81 105 LEU A CA 1
ATOM 811 C C . LEU A 1 105 ? -1.216 -0.386 -8.859 1.00 93.81 105 LEU A C 1
ATOM 813 O O . LEU A 1 105 ? -0.146 -0.813 -9.301 1.00 93.81 105 LEU A O 1
ATOM 817 N N . THR A 1 106 ? -1.978 0.463 -9.538 1.00 94.69 106 THR A N 1
ATOM 818 C CA . THR A 1 106 ? -1.552 1.102 -10.786 1.00 94.69 106 THR A CA 1
ATOM 819 C C . THR A 1 106 ? -0.839 2.421 -10.504 1.00 94.69 106 THR A C 1
ATOM 821 O O . THR A 1 106 ? -1.144 3.100 -9.522 1.00 94.69 106 THR A O 1
ATOM 824 N N . ALA A 1 107 ? 0.059 2.825 -11.407 1.00 94.62 107 ALA A N 1
ATOM 825 C CA . ALA A 1 107 ? 0.739 4.119 -11.329 1.00 94.62 107 ALA A CA 1
ATOM 826 C C . ALA A 1 107 ? -0.253 5.280 -11.162 1.00 94.62 107 ALA A C 1
ATOM 828 O O . ALA A 1 107 ? -0.134 6.075 -10.237 1.00 94.62 107 ALA A O 1
ATOM 829 N N . ASN A 1 108 ? -1.314 5.293 -11.976 1.00 96.31 108 ASN A N 1
ATOM 830 C CA . ASN A 1 108 ? -2.347 6.328 -11.940 1.00 96.31 108 ASN A CA 1
ATOM 831 C C . ASN A 1 108 ? -3.038 6.443 -10.575 1.00 96.31 108 ASN A C 1
ATOM 833 O O . ASN A 1 108 ? -3.334 7.549 -10.139 1.00 96.31 108 ASN A O 1
ATOM 837 N N . GLN A 1 109 ? -3.313 5.319 -9.904 1.00 95.44 109 GLN A N 1
ATOM 838 C CA . GLN A 1 109 ? -3.939 5.333 -8.580 1.00 95.44 109 GLN A CA 1
ATOM 839 C C . GLN A 1 109 ? -3.038 5.997 -7.538 1.00 95.44 109 GLN A C 1
ATOM 841 O O . GLN A 1 109 ? -3.510 6.815 -6.753 1.00 95.44 109 GLN A O 1
ATOM 846 N N . VAL A 1 110 ? -1.750 5.651 -7.545 1.00 95.38 110 VAL A N 1
ATOM 847 C CA . VAL A 1 110 ? -0.769 6.164 -6.582 1.00 95.38 110 VAL A CA 1
ATOM 848 C C . VAL A 1 110 ? -0.440 7.631 -6.867 1.00 95.38 110 VAL A C 1
ATOM 850 O O . VAL A 1 110 ? -0.425 8.448 -5.951 1.00 95.38 110 VAL A O 1
ATOM 853 N N . GLU A 1 111 ? -0.242 7.994 -8.135 1.00 94.19 111 GLU A N 1
ATOM 854 C CA . GLU A 1 111 ? 0.087 9.363 -8.558 1.00 94.19 111 GLU A CA 1
ATOM 855 C C . GLU A 1 111 ? -1.076 10.347 -8.370 1.00 94.19 111 GLU A C 1
ATOM 857 O O . GLU A 1 111 ? -0.842 11.524 -8.091 1.00 94.19 111 GLU A O 1
ATOM 862 N N . ALA A 1 112 ? -2.322 9.878 -8.496 1.00 95.31 112 ALA A N 1
ATOM 863 C CA . ALA A 1 112 ? -3.510 10.696 -8.262 1.00 95.31 112 ALA A CA 1
ATOM 864 C C . ALA A 1 112 ? -3.805 10.933 -6.773 1.00 95.31 112 ALA A C 1
ATOM 866 O O . ALA A 1 112 ? -4.617 11.804 -6.453 1.00 95.31 112 ALA A O 1
ATOM 867 N N . SER A 1 113 ? -3.182 10.175 -5.864 1.00 95.19 113 SER A N 1
ATOM 868 C CA . SER A 1 113 ? -3.399 10.375 -4.434 1.00 95.19 113 SER A CA 1
ATOM 869 C C . SER A 1 113 ? -2.801 11.699 -3.956 1.00 95.19 113 SER A C 1
ATOM 871 O O . SER A 1 113 ? -1.698 12.097 -4.336 1.00 95.19 113 SER A O 1
ATOM 873 N N . THR A 1 114 ? -3.535 12.377 -3.079 1.00 95.06 114 THR A N 1
ATOM 874 C CA . THR A 1 114 ? -3.084 13.574 -2.359 1.00 95.06 114 THR A CA 1
ATOM 875 C C . THR A 1 114 ? -2.832 13.309 -0.880 1.00 95.06 114 THR A C 1
ATOM 877 O O . THR A 1 114 ? -2.347 14.203 -0.199 1.00 95.06 114 THR A O 1
ATOM 880 N N . ILE A 1 115 ? -3.176 12.115 -0.395 1.00 93.94 115 ILE A N 1
ATOM 881 C CA . ILE A 1 115 ? -3.117 11.747 1.019 1.00 93.94 115 ILE A CA 1
ATOM 882 C C . ILE A 1 115 ? -1.687 11.338 1.344 1.00 93.94 115 ILE A C 1
ATOM 884 O O . ILE A 1 115 ? -1.153 10.422 0.717 1.00 93.94 115 ILE A O 1
ATOM 888 N N . ASP A 1 116 ? -1.071 11.989 2.322 1.00 90.88 116 ASP A N 1
ATOM 889 C CA . ASP A 1 116 ? 0.271 11.638 2.775 1.00 90.88 116 ASP A CA 1
ATOM 890 C C . ASP A 1 116 ? 0.257 10.643 3.951 1.00 90.88 116 ASP A C 1
ATOM 892 O O . ASP A 1 116 ? -0.782 10.272 4.507 1.00 90.88 116 ASP A O 1
ATOM 896 N N . LEU A 1 117 ? 1.448 10.169 4.320 1.00 86.62 117 LEU A N 1
ATOM 897 C CA . LEU A 1 117 ? 1.617 9.220 5.419 1.00 86.62 117 LEU A CA 1
ATOM 898 C C . LEU A 1 117 ? 1.162 9.798 6.771 1.00 86.62 117 LEU A C 1
ATOM 900 O O . LEU A 1 117 ? 0.688 9.050 7.626 1.00 86.62 117 LEU A O 1
ATOM 904 N N . PHE A 1 118 ? 1.287 11.110 6.976 1.00 84.56 118 PHE A N 1
ATOM 905 C CA . PHE A 1 118 ? 0.918 11.756 8.231 1.00 84.56 118 PHE A CA 1
ATOM 906 C C . PHE A 1 118 ? -0.603 11.773 8.415 1.00 84.56 118 PHE A C 1
ATOM 908 O O . PHE A 1 118 ? -1.099 11.393 9.480 1.00 84.56 118 PHE A O 1
ATOM 915 N N . GLU A 1 119 ? -1.349 12.123 7.365 1.00 85.19 119 GLU A N 1
ATOM 916 C CA . GLU A 1 119 ? -2.812 12.042 7.344 1.00 85.19 119 GLU A CA 1
ATOM 917 C C . GLU A 1 119 ? -3.300 10.613 7.615 1.00 85.19 119 GLU A C 1
ATOM 919 O O . GLU A 1 119 ? -4.234 10.407 8.396 1.00 85.19 119 GLU A O 1
ATOM 924 N N . VAL A 1 120 ? -2.631 9.612 7.038 1.00 85.44 120 VAL A N 1
ATOM 925 C CA . VAL A 1 120 ? -2.949 8.194 7.257 1.00 85.44 120 VAL A CA 1
ATOM 926 C C . VAL A 1 120 ? -2.699 7.769 8.696 1.00 85.44 120 VAL A C 1
ATOM 928 O O . VAL A 1 120 ? -3.558 7.110 9.283 1.00 85.44 120 VAL A O 1
ATOM 931 N N . CYS A 1 121 ? -1.555 8.136 9.280 1.00 81.94 121 CYS A N 1
ATOM 932 C CA . CYS A 1 121 ? -1.253 7.854 10.683 1.00 81.94 121 CYS A CA 1
ATOM 933 C C . CYS A 1 121 ? -2.333 8.454 11.587 1.00 81.94 121 CYS A C 1
ATOM 935 O O . CYS A 1 121 ? -2.883 7.756 12.439 1.00 81.94 121 CYS A O 1
ATOM 937 N N . PHE A 1 122 ? -2.711 9.712 11.339 1.00 78.56 122 PHE A N 1
ATOM 938 C CA . PHE A 1 122 ? -3.760 10.388 12.094 1.00 78.56 122 PHE A CA 1
ATOM 939 C C . PHE A 1 122 ? -5.124 9.695 11.974 1.00 78.56 122 PHE A C 1
ATOM 941 O O . PHE A 1 122 ? -5.776 9.439 12.989 1.00 78.56 122 PHE A O 1
ATOM 948 N N . ALA A 1 123 ? -5.536 9.336 10.756 1.00 77.31 123 ALA A N 1
ATOM 949 C CA . ALA A 1 123 ? -6.778 8.603 10.520 1.00 77.31 123 ALA A CA 1
ATOM 950 C C . ALA A 1 123 ? -6.759 7.221 11.193 1.00 77.31 123 ALA A C 1
ATOM 952 O O . ALA A 1 123 ? -7.731 6.820 11.832 1.00 77.31 123 ALA A O 1
ATOM 953 N N . SER A 1 124 ? -5.629 6.518 11.114 1.00 70.06 124 SER A N 1
ATOM 954 C CA . SER A 1 124 ? -5.439 5.184 11.686 1.00 70.06 124 SER A CA 1
ATOM 955 C C . SER A 1 124 ? -5.475 5.197 13.221 1.00 70.06 124 SER A C 1
ATOM 957 O O . SER A 1 124 ? -6.013 4.264 13.817 1.00 70.06 124 SER A O 1
ATOM 959 N N . PHE A 1 125 ? -5.006 6.266 13.883 1.00 67.06 125 PHE A N 1
ATOM 960 C CA . PHE A 1 125 ? -5.100 6.420 15.347 1.00 67.06 125 PHE A CA 1
ATOM 961 C C . PHE A 1 125 ? -6.529 6.477 15.882 1.00 67.06 125 PHE A C 1
ATOM 963 O O . PHE A 1 125 ? -6.759 6.170 17.056 1.00 67.06 125 PHE A O 1
ATOM 970 N N . LEU A 1 126 ? -7.498 6.866 15.051 1.00 60.94 126 LEU A N 1
ATOM 971 C CA . LEU A 1 126 ? -8.899 6.852 15.455 1.00 60.94 126 LEU A CA 1
ATOM 972 C C . LEU A 1 126 ? -9.414 5.417 15.656 1.00 60.94 126 LEU A C 1
ATOM 974 O O . LEU A 1 126 ? -10.292 5.193 16.490 1.00 60.94 126 LEU A O 1
ATOM 978 N N . PHE A 1 127 ? -8.844 4.456 14.926 1.00 61.78 127 PHE A N 1
ATOM 979 C CA . PHE A 1 127 ? -9.271 3.059 14.926 1.00 61.78 127 PHE A CA 1
ATOM 980 C C . PHE A 1 127 ? -8.353 2.172 15.774 1.00 61.78 127 PHE A C 1
ATOM 982 O O . PHE A 1 127 ? -8.829 1.291 16.480 1.00 61.78 127 PHE A O 1
ATOM 989 N N . LEU A 1 128 ? -7.045 2.419 15.780 1.00 56.41 128 LEU A N 1
ATOM 990 C CA . LEU A 1 128 ? -6.075 1.542 16.431 1.00 56.41 128 LEU A CA 1
ATOM 991 C C . LEU A 1 128 ? -5.779 1.986 17.870 1.00 56.41 128 LEU A C 1
ATOM 993 O O . LEU A 1 128 ? -4.963 2.872 18.118 1.00 56.41 128 LEU A O 1
ATOM 997 N N . VAL A 1 129 ? -6.405 1.299 18.826 1.00 47.41 129 VAL A N 1
ATOM 998 C CA . VAL A 1 129 ? -5.860 1.105 20.177 1.00 47.41 129 VAL A CA 1
ATOM 999 C C . VAL A 1 129 ? -5.701 -0.395 20.367 1.00 47.41 129 VAL A C 1
ATOM 1001 O O . VAL A 1 129 ? -6.609 -1.067 20.837 1.00 47.41 129 VAL A O 1
ATOM 1004 N N . ILE A 1 130 ? -4.555 -0.943 19.970 1.00 41.50 130 ILE A N 1
ATOM 1005 C CA . ILE A 1 130 ? -4.153 -2.278 20.417 1.00 41.50 130 ILE A CA 1
ATOM 1006 C C . ILE A 1 130 ? -2.705 -2.154 20.888 1.00 41.50 130 ILE A C 1
ATOM 1008 O O . ILE A 1 130 ? -1.817 -2.004 20.049 1.00 41.50 130 ILE A O 1
ATOM 1012 N N . PRO A 1 131 ? -2.449 -2.188 22.208 1.00 33.41 131 PRO A N 1
ATOM 1013 C CA . PRO A 1 131 ? -1.116 -1.952 22.739 1.00 33.41 131 PRO A CA 1
ATOM 1014 C C . PRO A 1 131 ? -0.113 -3.079 22.479 1.00 33.41 131 PRO A C 1
ATOM 1016 O O . PRO A 1 131 ? 1.022 -2.924 22.909 1.00 33.41 131 PRO A O 1
ATOM 1019 N N . ASP A 1 132 ? -0.459 -4.191 21.810 1.00 32.88 132 ASP A N 1
ATOM 1020 C CA . ASP A 1 132 ? 0.524 -5.282 21.724 1.00 32.88 132 ASP A CA 1
ATOM 1021 C C . ASP A 1 132 ? 0.431 -6.290 20.569 1.00 32.88 132 ASP A C 1
ATOM 1023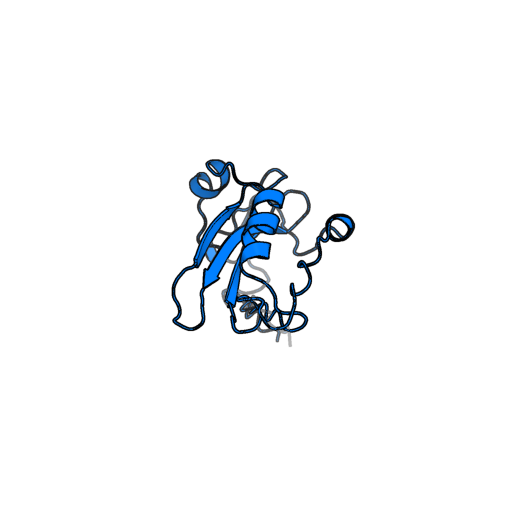 O O . ASP A 1 132 ? 1.239 -7.201 20.540 1.00 32.88 132 ASP A O 1
ATOM 1027 N N . GLN A 1 133 ? -0.478 -6.223 19.591 1.00 33.97 133 GLN A N 1
ATOM 1028 C CA . GLN A 1 133 ? -0.511 -7.275 18.551 1.00 33.97 133 GLN A CA 1
ATOM 1029 C C 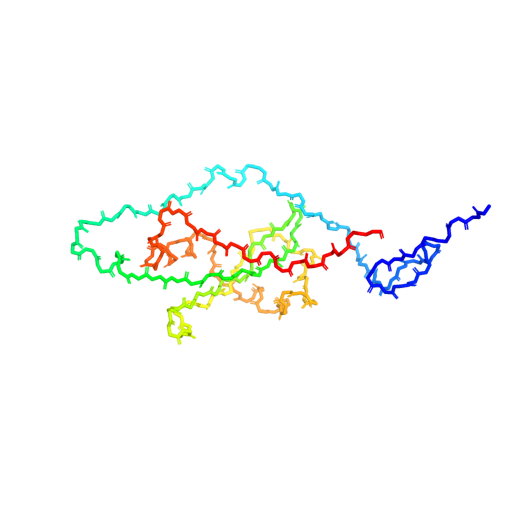. GLN A 1 133 ? -0.812 -6.715 17.159 1.00 33.97 133 GLN A C 1
ATOM 1031 O O . GLN A 1 133 ? -1.855 -6.985 16.568 1.00 33.97 133 GLN A O 1
ATOM 1036 N N . PHE A 1 134 ? 0.148 -5.983 16.588 1.00 37.19 134 PHE A N 1
ATOM 1037 C CA . PHE A 1 134 ? 0.220 -5.845 15.134 1.00 37.19 134 PHE A CA 1
ATOM 1038 C C . PHE A 1 134 ? 0.652 -7.195 14.542 1.00 37.19 134 PHE A C 1
ATOM 1040 O O . PHE A 1 134 ? 1.841 -7.493 14.420 1.00 37.19 134 PHE A O 1
ATOM 1047 N N . LYS A 1 135 ? -0.308 -8.042 14.155 1.00 31.73 135 LYS A N 1
ATOM 1048 C CA . LYS A 1 135 ? -0.028 -9.110 13.189 1.00 31.73 135 LYS A CA 1
ATOM 1049 C C . LYS A 1 135 ? 0.013 -8.481 11.805 1.00 31.73 135 LYS A C 1
ATOM 1051 O O . LYS A 1 135 ? -0.972 -8.495 11.079 1.00 31.73 135 LYS A O 1
ATOM 1056 N N . VAL A 1 136 ? 1.177 -7.948 11.436 1.00 37.94 136 VAL A N 1
ATOM 1057 C CA . VAL A 1 136 ? 1.504 -7.767 10.020 1.00 37.94 136 VAL A CA 1
ATOM 1058 C C . VAL A 1 136 ? 1.530 -9.169 9.425 1.00 37.94 136 VAL A C 1
ATOM 1060 O O . VAL A 1 136 ? 2.462 -9.938 9.671 1.00 37.94 136 VAL A O 1
ATOM 1063 N N . SER A 1 137 ? 0.485 -9.542 8.690 1.00 32.38 137 SER A N 1
ATOM 1064 C CA . SER A 1 137 ? 0.517 -10.771 7.911 1.00 32.38 137 SER A CA 1
ATOM 1065 C C . SER A 1 137 ? 1.493 -10.554 6.760 1.00 32.38 137 SER A C 1
ATOM 1067 O O . SER A 1 137 ? 1.130 -10.101 5.681 1.00 32.38 137 SER A O 1
ATOM 1069 N N . ARG A 1 138 ? 2.777 -10.855 6.977 1.00 39.16 138 ARG A N 1
ATOM 1070 C CA . ARG A 1 138 ? 3.687 -11.077 5.855 1.00 39.16 138 ARG A CA 1
ATOM 1071 C C . ARG A 1 138 ? 3.254 -12.368 5.177 1.00 39.16 138 ARG A C 1
ATOM 1073 O O . ARG A 1 138 ? 3.769 -13.435 5.501 1.00 39.16 138 ARG A O 1
ATOM 1080 N N . HIS A 1 139 ? 2.379 -12.278 4.185 1.00 33.91 139 HIS A N 1
ATOM 1081 C CA . HIS A 1 139 ? 2.277 -13.324 3.176 1.00 33.91 139 HIS A CA 1
ATOM 1082 C C . HIS A 1 139 ? 3.169 -12.977 1.979 1.00 33.91 139 HIS A C 1
ATOM 1084 O O . HIS A 1 139 ? 2.724 -12.770 0.860 1.00 33.91 139 HIS A O 1
ATOM 1090 N N . LYS A 1 140 ? 4.485 -12.936 2.226 1.00 40.09 140 LYS A N 1
ATOM 1091 C CA . LYS A 1 140 ? 5.480 -13.167 1.173 1.00 40.09 140 LYS A CA 1
ATOM 1092 C C . LYS A 1 140 ? 6.010 -14.583 1.367 1.00 40.09 140 LYS A C 1
ATOM 1094 O O . LYS A 1 140 ? 7.003 -14.793 2.058 1.00 40.09 140 LYS A O 1
ATOM 1099 N N . THR A 1 141 ? 5.333 -15.566 0.780 1.00 25.12 141 THR A N 1
ATOM 1100 C CA . THR A 1 141 ? 5.914 -16.903 0.621 1.00 25.12 141 THR A CA 1
ATOM 1101 C C . THR A 1 141 ? 7.014 -16.799 -0.430 1.00 25.12 141 THR A C 1
ATOM 1103 O O . THR A 1 141 ? 6.773 -16.977 -1.618 1.00 25.12 141 THR A O 1
ATOM 1106 N N . VAL A 1 142 ? 8.233 -16.476 -0.002 1.00 37.28 142 VAL A N 1
ATOM 1107 C CA . VAL A 1 142 ? 9.430 -16.895 -0.730 1.00 37.28 142 VAL A CA 1
ATOM 1108 C C . VAL A 1 142 ? 9.913 -18.128 0.008 1.00 37.28 142 VAL A C 1
ATOM 1110 O O . VAL A 1 142 ? 10.569 -18.029 1.040 1.00 37.28 142 VAL A O 1
ATOM 1113 N N . SER A 1 143 ? 9.506 -19.302 -0.472 1.00 25.88 143 SER A N 1
ATOM 1114 C CA . SER A 1 143 ? 10.080 -20.556 -0.007 1.00 25.88 143 SER A CA 1
ATOM 1115 C C . SER A 1 143 ? 11.555 -20.573 -0.404 1.00 25.88 143 SER A C 1
ATOM 1117 O O . SER A 1 143 ? 11.892 -20.707 -1.581 1.00 25.88 143 SER A O 1
ATOM 1119 N N . SER A 1 144 ? 12.423 -20.390 0.581 1.00 31.55 144 SER A N 1
ATOM 1120 C CA . SER A 1 144 ? 13.827 -20.759 0.521 1.00 31.55 144 SER A CA 1
ATOM 1121 C C . SER A 1 144 ? 13.944 -22.281 0.592 1.00 31.55 144 SER A C 1
ATOM 1123 O O . SER A 1 144 ? 13.483 -22.886 1.557 1.00 31.55 144 SER A O 1
ATOM 1125 N N . ASN A 1 145 ? 14.545 -22.871 -0.441 1.00 32.31 145 ASN A N 1
ATOM 1126 C CA . ASN A 1 145 ? 15.399 -24.061 -0.404 1.00 32.31 145 ASN A CA 1
ATOM 1127 C C . ASN A 1 145 ? 16.253 -24.070 -1.673 1.00 32.31 145 ASN A C 1
ATOM 1129 O O . ASN A 1 145 ? 15.666 -23.909 -2.766 1.00 32.31 145 ASN A O 1
#